Protein AF-A0A958AV19-F1 (afdb_monomer_lite)

Sequence (84 aa):
GGLNILAQLRRSVSARFTPHRMDIATLQAHAQWGQPLTANDTRNLSRLRQHAHLADMTELIDWILLEEIKLEQEAIVIGDRDEG

Foldseek 3Di:
DVLVVQLCCCVPPNLPDDDDLLDPVSCVLLVVVWDADDPVNLVVLVVSLPRPSCVVCNVSSVVCNVSRTDDDPVSSVVSVVVVD

Secondary structure (DSSP, 8-state):
-HHHHHHHHHHHT-TT---SS-SHHHHHHTGGG-EEPPHHHHHHHHHHHT-GGGGGGHHHHHHHHHHTEE--HHHHHHHHHHT-

Radius of gyration: 13.1 Å; chains: 1; bounding box: 24×21×37 Å

pLDDT: mean 91.74, std 10.75, range [50.09, 98.12]

Structure (mmCIF, N/CA/C/O backbone):
data_AF-A0A958AV19-F1
#
_entry.id   AF-A0A958AV19-F1
#
loop_
_atom_site.group_PDB
_atom_site.id
_atom_site.type_symbol
_atom_site.label_atom_id
_atom_site.label_alt_id
_atom_site.label_comp_id
_atom_site.label_asym_id
_atom_site.label_entity_id
_atom_site.label_seq_id
_atom_site.pdbx_PDB_ins_code
_atom_site.Cartn_x
_atom_site.Cartn_y
_atom_site.Cartn_z
_atom_site.occupancy
_atom_site.B_iso_or_equiv
_atom_site.auth_seq_id
_atom_site.auth_comp_id
_atom_site.auth_asym_id
_atom_site.auth_atom_id
_atom_site.pdbx_PDB_model_num
ATOM 1 N N . GLY A 1 1 ? 1.933 7.610 2.151 1.00 88.06 1 GLY A N 1
ATOM 2 C CA . GLY A 1 1 ? 3.099 8.096 1.375 1.00 88.06 1 GLY A CA 1
ATOM 3 C C . GLY A 1 1 ? 3.799 6.997 0.586 1.00 88.06 1 GLY A C 1
ATOM 4 O O . GLY A 1 1 ? 3.848 7.083 -0.637 1.00 88.06 1 GLY A O 1
ATOM 5 N N . GLY A 1 2 ? 4.306 5.961 1.267 1.00 94.44 2 GLY A N 1
ATOM 6 C CA . GLY A 1 2 ? 5.199 4.941 0.690 1.00 94.44 2 GLY A CA 1
ATOM 7 C C . GLY A 1 2 ? 4.731 4.266 -0.607 1.00 94.44 2 GLY A C 1
ATOM 8 O O . GLY A 1 2 ? 5.520 4.150 -1.537 1.00 94.44 2 GLY A O 1
ATOM 9 N N . LEU A 1 3 ? 3.448 3.909 -0.735 1.00 96.44 3 LEU A N 1
ATOM 10 C CA . LEU A 1 3 ? 2.923 3.282 -1.960 1.00 96.44 3 LEU A CA 1
ATOM 11 C C . LEU A 1 3 ? 3.043 4.173 -3.214 1.00 96.44 3 LEU A C 1
ATOM 13 O O . LEU A 1 3 ? 3.329 3.668 -4.296 1.00 96.44 3 LEU A O 1
ATOM 17 N N . ASN A 1 4 ? 2.881 5.498 -3.086 1.00 96.88 4 ASN A N 1
ATOM 18 C CA . ASN A 1 4 ? 3.099 6.416 -4.216 1.00 96.88 4 ASN A CA 1
ATOM 19 C C . ASN A 1 4 ? 4.576 6.425 -4.642 1.00 96.88 4 ASN A C 1
ATOM 21 O O . ASN A 1 4 ? 4.870 6.424 -5.836 1.00 96.88 4 ASN A O 1
ATOM 25 N N . ILE A 1 5 ? 5.496 6.391 -3.672 1.00 96.69 5 ILE A N 1
ATOM 26 C CA . ILE A 1 5 ? 6.941 6.332 -3.929 1.00 96.69 5 ILE A CA 1
ATOM 27 C C . ILE A 1 5 ? 7.295 5.015 -4.626 1.00 96.69 5 ILE A C 1
ATOM 29 O O . ILE A 1 5 ? 7.977 5.032 -5.647 1.00 96.69 5 ILE A O 1
ATOM 33 N N . LEU A 1 6 ? 6.776 3.883 -4.140 1.00 97.44 6 LEU A N 1
ATOM 34 C CA . LEU A 1 6 ? 6.980 2.576 -4.766 1.00 97.44 6 LEU A CA 1
ATOM 35 C C . LEU A 1 6 ? 6.481 2.561 -6.216 1.00 97.44 6 LEU A C 1
ATOM 37 O O . LEU A 1 6 ? 7.207 2.132 -7.112 1.00 97.44 6 LEU A O 1
ATOM 41 N N . ALA A 1 7 ? 5.274 3.080 -6.465 1.00 97.75 7 ALA A N 1
ATOM 42 C CA . ALA A 1 7 ? 4.717 3.181 -7.811 1.00 97.75 7 ALA A CA 1
ATOM 43 C C . ALA A 1 7 ? 5.607 4.023 -8.738 1.00 97.75 7 ALA A C 1
ATOM 45 O O . ALA A 1 7 ? 5.853 3.635 -9.882 1.00 97.75 7 ALA A O 1
ATOM 46 N N . GLN A 1 8 ? 6.116 5.155 -8.244 1.00 97.81 8 GLN A N 1
ATOM 47 C CA . GLN A 1 8 ? 7.012 6.028 -8.997 1.00 97.81 8 GLN A CA 1
ATOM 48 C C . GLN A 1 8 ? 8.361 5.356 -9.288 1.00 97.81 8 GLN A C 1
ATOM 50 O O . GLN A 1 8 ? 8.818 5.400 -10.427 1.00 97.81 8 GLN A O 1
ATOM 55 N N . LEU A 1 9 ? 8.979 4.695 -8.305 1.00 98.00 9 LEU A N 1
ATOM 56 C CA . LEU A 1 9 ? 10.236 3.959 -8.485 1.00 98.00 9 LEU A CA 1
ATOM 57 C C . LEU A 1 9 ? 10.081 2.824 -9.499 1.00 98.00 9 LEU A C 1
ATOM 59 O O . LEU A 1 9 ? 10.916 2.662 -10.391 1.00 98.00 9 LEU A O 1
ATOM 63 N N . ARG A 1 10 ? 8.979 2.075 -9.419 1.00 98.12 10 ARG A N 1
ATOM 64 C CA . ARG A 1 10 ? 8.689 0.989 -10.359 1.00 98.12 10 ARG A CA 1
ATOM 65 C C . ARG A 1 10 ? 8.452 1.473 -11.780 1.00 98.12 10 ARG A C 1
ATOM 67 O O . ARG A 1 10 ? 8.861 0.802 -12.723 1.00 98.12 10 ARG A O 1
ATOM 74 N N . ARG A 1 11 ? 7.821 2.637 -11.930 1.00 97.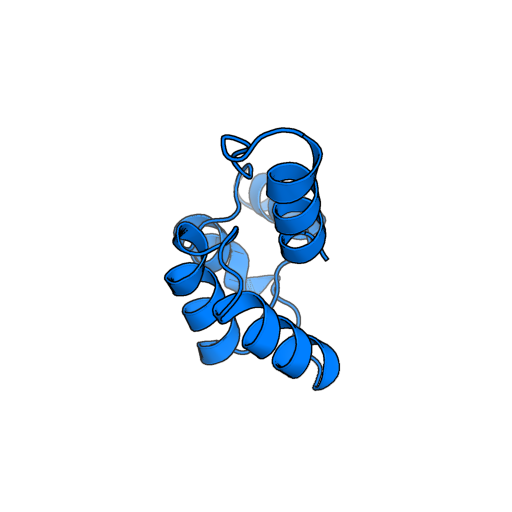62 11 ARG A N 1
ATOM 75 C CA . ARG A 1 11 ? 7.570 3.259 -13.231 1.00 97.62 11 ARG A CA 1
ATOM 76 C C . ARG A 1 11 ? 8.831 3.863 -13.849 1.00 97.62 11 ARG A C 1
ATOM 78 O O . ARG A 1 11 ? 9.040 3.707 -15.046 1.00 97.62 11 ARG A O 1
ATOM 85 N N . SER A 1 12 ? 9.627 4.581 -13.061 1.00 97.94 12 SER A N 1
ATOM 86 C CA . SER A 1 12 ? 10.704 5.435 -13.582 1.00 97.94 12 SER A CA 1
ATOM 87 C C . SER A 1 12 ? 12.097 4.815 -13.505 1.00 97.94 12 SER A C 1
ATOM 89 O O . SER A 1 12 ? 12.995 5.293 -14.189 1.00 97.94 12 SER A O 1
ATOM 91 N N . VAL A 1 13 ? 12.298 3.792 -12.668 1.00 97.12 13 VAL A N 1
ATOM 92 C CA . VAL A 1 13 ? 13.621 3.195 -12.427 1.00 97.12 13 VAL A CA 1
ATOM 93 C C . VAL A 1 13 ? 13.625 1.713 -12.780 1.00 97.12 13 VAL A C 1
ATOM 95 O O . VAL A 1 13 ? 14.368 1.290 -13.660 1.00 97.12 13 VAL A O 1
ATOM 98 N N . SER A 1 14 ? 12.807 0.904 -12.101 1.00 97.06 14 SER A N 1
ATOM 99 C CA . SER A 1 14 ? 12.722 -0.536 -12.367 1.00 97.06 14 SER A CA 1
ATOM 100 C C . SER A 1 14 ? 11.477 -1.146 -11.746 1.00 97.06 14 SER A C 1
ATOM 102 O O . SER A 1 14 ? 11.294 -1.078 -10.530 1.00 97.06 14 SER A O 1
ATOM 104 N N . ALA A 1 15 ? 10.685 -1.858 -12.551 1.00 94.62 15 ALA A N 1
ATOM 105 C CA . ALA A 1 15 ? 9.505 -2.589 -12.087 1.00 94.62 15 ALA A CA 1
ATOM 106 C C . ALA A 1 15 ? 9.812 -3.643 -11.003 1.00 94.62 15 ALA A C 1
ATOM 108 O O . ALA A 1 15 ? 8.901 -4.093 -10.318 1.00 94.62 15 ALA A O 1
ATOM 109 N N . ARG A 1 16 ? 11.088 -4.015 -10.824 1.00 95.38 16 ARG A N 1
ATOM 110 C CA . ARG A 1 16 ? 11.548 -4.990 -9.824 1.00 95.38 16 ARG A CA 1
ATOM 111 C C . ARG A 1 16 ? 11.814 -4.393 -8.441 1.00 95.38 16 ARG A C 1
ATOM 113 O O . ARG A 1 16 ? 12.252 -5.125 -7.563 1.00 95.38 16 ARG A O 1
ATOM 120 N N . PHE A 1 17 ? 11.597 -3.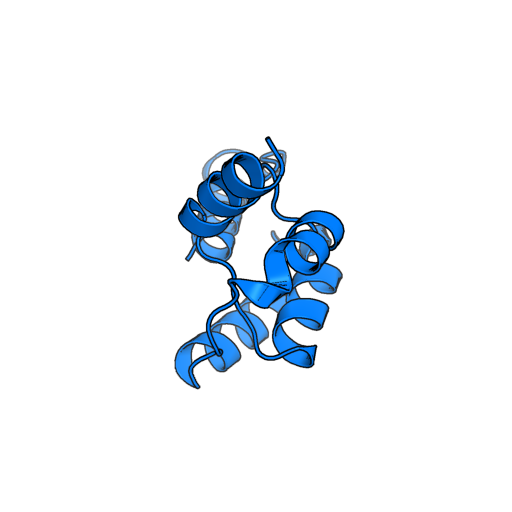093 -8.231 1.00 96.50 17 PHE A N 1
ATOM 121 C CA . PHE A 1 17 ? 11.714 -2.509 -6.894 1.00 96.50 17 PHE A CA 1
ATOM 122 C C . PHE A 1 17 ? 10.761 -3.209 -5.918 1.00 96.50 17 PHE A C 1
ATOM 124 O O . PHE A 1 17 ? 9.555 -3.280 -6.163 1.00 96.50 17 PHE A O 1
ATOM 131 N N . THR A 1 18 ? 11.300 -3.705 -4.809 1.00 94.31 18 THR A N 1
ATOM 132 C CA . THR A 1 18 ? 10.539 -4.368 -3.746 1.00 94.31 18 THR A CA 1
ATOM 133 C C . THR A 1 18 ? 10.511 -3.479 -2.509 1.00 94.31 18 THR A C 1
ATOM 135 O O . THR A 1 18 ? 11.573 -3.004 -2.092 1.00 94.31 18 THR A O 1
ATOM 138 N N . PRO A 1 19 ? 9.340 -3.229 -1.905 1.00 93.19 19 PRO A N 1
ATOM 139 C CA . PRO A 1 19 ? 9.296 -2.523 -0.638 1.00 93.19 19 PRO A CA 1
ATOM 140 C C . PRO A 1 19 ? 9.852 -3.411 0.487 1.00 93.19 19 PRO A C 1
ATOM 142 O O . PRO A 1 19 ? 9.806 -4.637 0.408 1.00 93.19 19 PRO A O 1
ATOM 145 N N . HIS A 1 20 ? 10.382 -2.791 1.539 1.00 90.44 20 HIS A N 1
ATOM 146 C CA . HIS A 1 20 ? 10.855 -3.485 2.736 1.00 90.44 20 HIS A CA 1
ATOM 147 C C . HIS A 1 20 ? 9.830 -3.320 3.863 1.00 90.44 20 HIS A C 1
ATOM 149 O O . HIS A 1 20 ? 9.435 -2.185 4.133 1.00 90.44 20 HIS A O 1
ATOM 155 N N . ARG A 1 21 ? 9.410 -4.427 4.498 1.00 89.94 21 ARG A N 1
ATOM 156 C CA . ARG A 1 21 ? 8.416 -4.456 5.596 1.00 89.94 21 ARG A CA 1
ATOM 157 C C . ARG A 1 21 ? 7.113 -3.704 5.268 1.00 89.94 21 ARG A C 1
ATOM 159 O O . ARG A 1 21 ? 6.562 -2.975 6.086 1.00 89.94 21 ARG A O 1
ATOM 166 N N . MET A 1 22 ? 6.651 -3.826 4.024 1.00 92.69 22 MET A N 1
ATOM 167 C CA . MET A 1 22 ? 5.350 -3.324 3.572 1.00 92.69 22 MET A CA 1
ATOM 168 C C . MET A 1 22 ? 4.525 -4.529 3.140 1.00 92.69 22 MET A C 1
ATOM 170 O O . MET A 1 22 ? 4.348 -4.788 1.953 1.00 92.69 22 MET A O 1
ATOM 174 N N . ASP A 1 23 ? 4.090 -5.292 4.131 1.00 94.25 23 ASP A N 1
ATOM 175 C CA . ASP A 1 23 ? 3.333 -6.530 3.995 1.00 94.25 23 ASP A CA 1
ATOM 176 C C . ASP A 1 23 ? 2.295 -6.620 5.123 1.00 94.25 23 ASP A C 1
ATOM 178 O O . ASP A 1 23 ? 2.364 -5.893 6.117 1.00 94.25 23 ASP A O 1
ATOM 182 N N . ILE A 1 24 ? 1.294 -7.481 4.940 1.00 95.44 24 ILE A N 1
ATOM 183 C CA . ILE A 1 24 ? 0.159 -7.599 5.866 1.00 95.44 24 ILE A CA 1
ATOM 184 C C . ILE A 1 24 ? 0.616 -8.091 7.241 1.00 95.44 24 ILE A C 1
ATOM 186 O O . ILE A 1 24 ? 0.125 -7.588 8.245 1.00 95.44 24 ILE A O 1
ATOM 190 N N . ALA A 1 25 ? 1.578 -9.0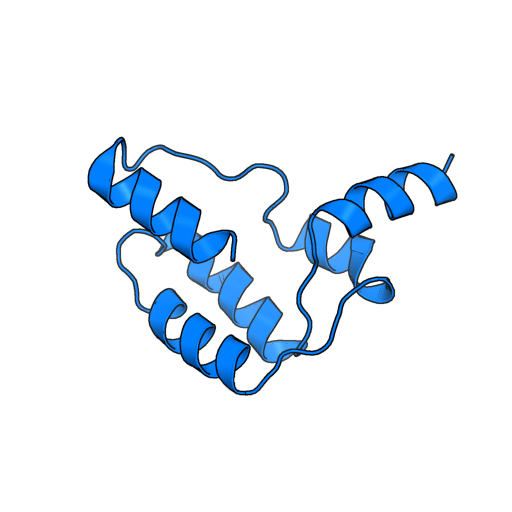17 7.299 1.00 94.75 25 ALA A N 1
ATOM 191 C CA . ALA A 1 25 ? 2.085 -9.540 8.566 1.00 94.75 25 ALA A CA 1
ATOM 192 C C . ALA A 1 25 ? 2.687 -8.422 9.430 1.00 94.75 25 ALA A C 1
ATOM 194 O O . ALA A 1 25 ? 2.375 -8.319 10.615 1.00 94.75 25 ALA A O 1
ATOM 195 N N . THR A 1 26 ? 3.470 -7.529 8.819 1.00 93.19 26 THR A N 1
ATOM 196 C CA . THR A 1 26 ? 3.989 -6.330 9.487 1.00 93.19 26 THR A CA 1
ATOM 197 C C . THR A 1 26 ? 2.853 -5.421 9.959 1.00 93.19 26 THR A C 1
ATOM 199 O O . THR A 1 26 ? 2.853 -4.972 11.102 1.00 93.19 26 THR A O 1
ATOM 202 N N . LEU A 1 27 ? 1.855 -5.149 9.111 1.00 92.25 27 LEU A N 1
ATOM 203 C CA . LEU A 1 27 ? 0.734 -4.289 9.503 1.00 92.25 27 LEU A CA 1
ATOM 204 C C . LEU A 1 27 ? -0.067 -4.866 10.674 1.00 92.25 27 LEU A C 1
ATOM 206 O O . LEU A 1 27 ? -0.439 -4.120 11.573 1.00 92.25 27 LEU A O 1
ATOM 210 N N . GLN A 1 28 ? -0.295 -6.178 10.688 1.00 93.38 28 GLN A N 1
ATOM 211 C CA . GLN A 1 28 ? -1.002 -6.870 11.763 1.00 93.38 28 GLN A CA 1
ATOM 212 C C . GLN A 1 28 ? -0.219 -6.834 13.076 1.00 93.38 28 GLN A C 1
ATOM 214 O O . GLN A 1 28 ? -0.787 -6.475 14.105 1.00 93.38 28 GLN A O 1
ATOM 219 N N . ALA A 1 29 ? 1.079 -7.150 13.039 1.00 93.38 29 ALA A N 1
ATOM 220 C CA . ALA A 1 29 ? 1.941 -7.133 14.222 1.00 93.38 29 ALA A CA 1
ATOM 221 C C . ALA A 1 29 ? 1.992 -5.746 14.881 1.00 93.38 29 ALA A C 1
ATOM 223 O O . ALA A 1 29 ? 2.060 -5.631 16.101 1.00 93.38 29 ALA A O 1
ATOM 224 N N . HIS A 1 30 ? 1.893 -4.686 14.074 1.00 92.38 30 HIS A N 1
ATOM 225 C CA . HIS A 1 30 ? 1.996 -3.309 14.542 1.00 92.38 30 HIS A CA 1
ATOM 226 C C . HIS A 1 30 ? 0.673 -2.526 14.528 1.00 92.38 30 HIS A C 1
ATOM 228 O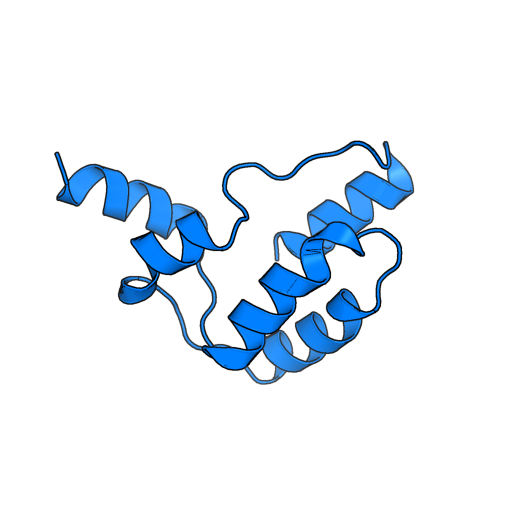 O . HIS A 1 30 ? 0.682 -1.305 14.702 1.00 92.38 30 HIS A O 1
ATOM 234 N N . ALA A 1 31 ? -0.471 -3.199 14.367 1.00 89.62 31 ALA A N 1
ATOM 235 C CA . ALA A 1 31 ? -1.776 -2.551 14.209 1.00 89.62 31 ALA A CA 1
ATOM 236 C C . ALA A 1 31 ? -2.132 -1.624 15.384 1.00 89.62 31 ALA A C 1
ATOM 238 O O . ALA A 1 31 ? -2.742 -0.576 15.181 1.00 89.62 31 ALA A O 1
ATOM 239 N N . GLN A 1 32 ? -1.683 -1.960 16.599 1.00 90.56 32 GLN A N 1
ATOM 240 C CA . GLN A 1 32 ? -1.903 -1.151 17.804 1.00 90.56 32 GLN A CA 1
ATOM 241 C C . GLN A 1 32 ? -1.279 0.254 17.745 1.00 90.56 32 GLN A C 1
ATOM 243 O O . GLN A 1 32 ? -1.749 1.161 18.426 1.00 90.56 32 GLN A O 1
ATOM 248 N N . TRP A 1 33 ? -0.246 0.452 16.921 1.00 91.94 33 TRP A N 1
ATOM 249 C CA . TRP A 1 33 ? 0.387 1.757 16.690 1.00 91.94 33 TRP A CA 1
ATOM 250 C C . TRP A 1 33 ? -0.121 2.438 15.407 1.00 91.94 33 TRP A C 1
ATOM 252 O O . TRP A 1 33 ? 0.368 3.506 15.021 1.00 91.94 33 TRP A O 1
ATOM 262 N N . GLY A 1 34 ? -1.096 1.823 14.734 1.00 92.06 34 GLY A N 1
ATOM 263 C CA . GLY A 1 34 ? -1.730 2.349 13.537 1.00 92.06 34 GLY A CA 1
ATOM 264 C C . GLY A 1 34 ? -2.445 3.675 13.793 1.00 92.06 34 GLY A C 1
ATOM 265 O O . GLY A 1 34 ? -2.975 3.941 14.869 1.00 92.06 34 GLY A O 1
ATOM 266 N N . GLN A 1 35 ? -2.459 4.523 12.772 1.00 94.31 35 GLN A N 1
ATOM 267 C CA . GLN A 1 35 ? -3.207 5.773 12.751 1.00 94.31 35 GLN A CA 1
ATOM 268 C C . GLN A 1 35 ? -4.451 5.614 11.872 1.00 94.31 35 GLN A C 1
ATOM 270 O O . GLN A 1 35 ? -4.354 4.973 10.823 1.00 94.31 35 GLN A O 1
ATOM 275 N N . PRO A 1 36 ? -5.593 6.228 12.220 1.00 96.44 36 PRO A N 1
ATOM 276 C CA . PRO A 1 36 ? -6.782 6.188 11.376 1.00 96.44 36 PRO A CA 1
ATOM 277 C C . PRO A 1 36 ? -6.522 6.760 9.979 1.00 96.44 36 PRO A C 1
ATOM 279 O O . PRO A 1 36 ? -5.780 7.739 9.809 1.00 96.44 36 PRO A O 1
ATOM 282 N N . LEU A 1 37 ? -7.169 6.187 8.966 1.00 97.25 37 LEU A N 1
ATOM 283 C CA . LEU A 1 37 ? -7.181 6.777 7.633 1.00 97.25 37 LEU A CA 1
ATOM 284 C C . LEU A 1 37 ? -7.973 8.085 7.622 1.00 97.25 37 LEU A C 1
ATOM 286 O O . LEU A 1 37 ? -9.070 8.200 8.162 1.00 97.25 37 LEU A O 1
ATOM 290 N N . THR A 1 38 ? -7.439 9.081 6.921 1.00 97.31 38 THR A N 1
ATOM 291 C CA . THR A 1 38 ? -8.219 10.262 6.543 1.00 97.31 38 THR A CA 1
ATOM 292 C C . THR A 1 38 ? -9.008 9.993 5.261 1.00 97.31 38 THR A C 1
ATOM 294 O O . THR A 1 38 ? -8.618 9.170 4.434 1.00 97.31 38 THR A O 1
ATOM 297 N N . ALA A 1 39 ? -10.045 10.792 4.987 1.00 97.38 39 ALA A N 1
ATOM 298 C CA . ALA A 1 39 ? -10.764 10.733 3.706 1.00 97.38 39 ALA A CA 1
ATOM 299 C C . ALA A 1 39 ? -9.849 10.945 2.479 1.00 97.38 39 ALA A C 1
ATOM 301 O O . ALA A 1 39 ? -10.152 10.513 1.363 1.00 97.38 39 ALA A O 1
ATOM 302 N N . ASN A 1 40 ? -8.724 11.644 2.654 1.00 97.00 40 ASN A N 1
ATOM 303 C CA . ASN A 1 40 ? -7.724 11.779 1.604 1.00 97.00 40 ASN A CA 1
ATOM 304 C C . ASN A 1 40 ? -6.908 10.493 1.412 1.00 97.00 40 ASN A C 1
ATOM 306 O O . ASN A 1 40 ? -6.654 10.109 0.269 1.00 97.00 40 ASN A O 1
ATOM 310 N N . ASP A 1 41 ? -6.544 9.819 2.504 1.00 97.50 41 ASP A N 1
ATOM 311 C CA . ASP A 1 41 ? -5.844 8.536 2.454 1.00 97.50 41 ASP A CA 1
ATOM 312 C C . ASP A 1 41 ? -6.695 7.489 1.731 1.00 97.50 41 ASP A C 1
ATOM 314 O O . ASP A 1 41 ? -6.221 6.907 0.756 1.00 97.50 41 ASP A O 1
ATOM 318 N N . THR A 1 42 ? -7.970 7.342 2.107 1.00 97.88 42 THR A N 1
ATOM 319 C CA . THR A 1 42 ? -8.917 6.408 1.474 1.00 97.88 42 THR A CA 1
ATOM 320 C C . THR A 1 42 ? -9.028 6.651 -0.031 1.00 97.88 42 THR A C 1
ATOM 322 O O . THR A 1 42 ? -8.845 5.732 -0.827 1.00 97.88 42 THR A O 1
ATOM 325 N N . ARG A 1 43 ? -9.243 7.904 -0.466 1.00 97.69 43 ARG A N 1
ATOM 326 C CA . ARG A 1 43 ? -9.317 8.239 -1.903 1.00 97.69 43 ARG A CA 1
ATOM 327 C C . ARG A 1 43 ? -8.025 7.904 -2.644 1.00 97.69 43 ARG A C 1
ATOM 329 O O . ARG A 1 43 ? -8.066 7.382 -3.759 1.00 97.69 43 ARG A O 1
ATOM 336 N N . ASN A 1 44 ? -6.875 8.211 -2.047 1.00 97.81 44 ASN A N 1
ATOM 337 C CA . ASN A 1 44 ? -5.586 7.921 -2.661 1.00 97.81 44 ASN A CA 1
ATOM 338 C C . ASN A 1 44 ? -5.315 6.409 -2.738 1.00 97.81 44 ASN A C 1
ATOM 340 O O . ASN A 1 44 ? -4.814 5.946 -3.762 1.00 97.81 44 ASN A O 1
ATOM 344 N N . LEU A 1 45 ? -5.671 5.642 -1.707 1.00 98.06 45 LEU A N 1
ATOM 345 C CA . LEU A 1 45 ? -5.552 4.183 -1.682 1.00 98.06 45 LEU A CA 1
ATOM 346 C C . LEU A 1 45 ? -6.448 3.531 -2.736 1.00 98.06 45 LEU A C 1
ATOM 348 O O . LEU A 1 45 ? -5.949 2.728 -3.517 1.00 98.06 45 LEU A O 1
ATOM 352 N N . SER A 1 46 ? -7.707 3.955 -2.870 1.00 97.69 46 SER A N 1
ATOM 353 C CA . SER A 1 46 ? -8.612 3.451 -3.915 1.00 97.69 46 SER A CA 1
ATOM 354 C C . SER A 1 46 ? -8.072 3.681 -5.329 1.00 97.69 46 SER A C 1
ATOM 356 O O . SER A 1 46 ? -8.220 2.821 -6.198 1.00 97.69 46 SER A O 1
ATOM 358 N N . ARG A 1 47 ? -7.395 4.814 -5.568 1.00 98.00 4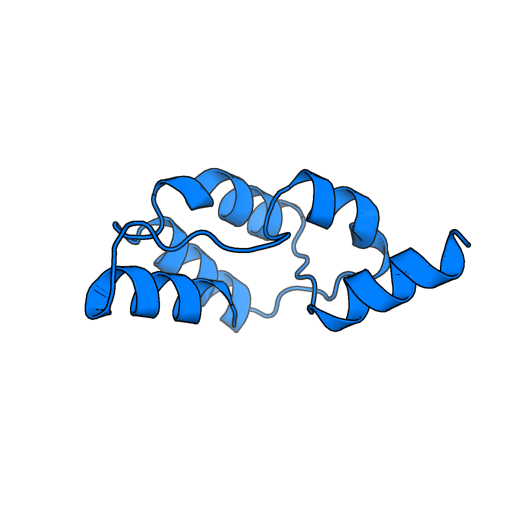7 ARG A N 1
ATOM 359 C CA . ARG A 1 47 ? -6.697 5.078 -6.837 1.00 98.00 47 ARG A CA 1
ATOM 360 C C . ARG A 1 47 ? -5.473 4.174 -7.012 1.00 98.00 47 ARG A C 1
ATOM 362 O O . ARG A 1 47 ? -5.250 3.654 -8.102 1.00 98.00 47 ARG A O 1
ATOM 369 N N . LEU A 1 48 ? -4.667 3.999 -5.964 1.00 98.12 48 LEU A N 1
ATOM 370 C CA . LEU A 1 48 ? -3.454 3.173 -6.003 1.00 98.12 48 LEU A CA 1
ATOM 371 C C . LEU A 1 48 ? -3.756 1.683 -6.163 1.00 98.12 48 LEU A C 1
ATOM 373 O O . LEU A 1 48 ? -3.004 0.995 -6.845 1.00 98.12 48 LEU A O 1
ATOM 377 N N . ARG A 1 49 ? -4.879 1.212 -5.619 1.00 98.00 49 ARG A N 1
ATOM 378 C CA . ARG A 1 49 ? -5.382 -0.158 -5.764 1.00 98.00 49 ARG A CA 1
ATOM 379 C C . ARG A 1 49 ? -5.479 -0.603 -7.226 1.00 98.00 49 ARG A C 1
ATOM 381 O O . ARG A 1 49 ? -5.283 -1.771 -7.531 1.00 98.00 49 ARG A O 1
ATOM 388 N N . GLN A 1 50 ? -5.790 0.333 -8.122 1.00 97.75 50 GLN A N 1
ATOM 389 C CA . GLN A 1 50 ? -5.975 0.094 -9.557 1.00 97.75 50 GLN A CA 1
ATOM 390 C C . GLN A 1 50 ? -4.700 0.372 -10.374 1.00 97.75 50 GLN A C 1
ATOM 392 O O . GLN A 1 50 ? -4.713 0.318 -11.603 1.00 97.75 50 GLN A O 1
ATOM 397 N N . HIS A 1 51 ? -3.594 0.729 -9.720 1.00 97.19 51 HIS A N 1
ATOM 398 C CA . HIS A 1 51 ? -2.385 1.173 -10.395 1.00 97.19 51 HIS A CA 1
ATOM 399 C C . HIS A 1 51 ? -1.546 -0.021 -10.868 1.00 97.19 51 HIS A C 1
ATOM 401 O O . HIS A 1 51 ? -1.064 -0.803 -10.055 1.00 97.19 51 HIS A O 1
ATOM 407 N N . ALA A 1 52 ? -1.282 -0.118 -12.176 1.00 96.69 52 ALA A N 1
ATOM 408 C CA . ALA A 1 52 ? -0.619 -1.280 -12.785 1.00 96.69 52 ALA A CA 1
ATOM 409 C C . ALA A 1 52 ? 0.744 -1.645 -12.156 1.00 96.69 52 ALA A C 1
ATOM 411 O O . ALA A 1 52 ? 1.066 -2.817 -12.005 1.00 96.69 52 ALA A O 1
ATOM 412 N N . HIS A 1 53 ? 1.534 -0.651 -11.733 1.00 97.50 53 HIS A N 1
ATOM 413 C CA . HIS A 1 53 ? 2.829 -0.887 -11.070 1.00 9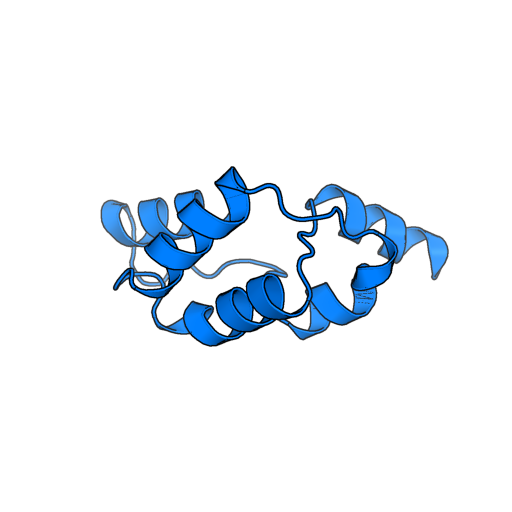7.50 53 HIS A CA 1
ATOM 414 C C . HIS A 1 53 ? 2.729 -1.344 -9.600 1.00 97.50 53 HIS A C 1
ATOM 416 O O . HIS A 1 53 ? 3.756 -1.519 -8.947 1.00 97.50 53 HIS A O 1
ATOM 422 N N . LEU A 1 54 ? 1.517 -1.496 -9.068 1.00 97.94 54 LEU A N 1
ATOM 423 C CA . LEU A 1 54 ? 1.228 -1.939 -7.703 1.00 97.94 54 LEU A CA 1
ATOM 424 C C . LEU A 1 54 ? 0.272 -3.143 -7.677 1.00 97.94 54 LEU A C 1
ATOM 426 O O . LEU A 1 54 ? -0.377 -3.373 -6.663 1.00 97.94 54 LEU A O 1
ATOM 430 N N . ALA A 1 55 ? 0.154 -3.898 -8.773 1.00 96.75 55 ALA A N 1
ATOM 431 C CA . ALA A 1 55 ? -0.781 -5.025 -8.857 1.00 96.75 55 ALA A CA 1
ATOM 432 C C . ALA A 1 55 ? -0.532 -6.112 -7.788 1.00 96.75 55 ALA A C 1
ATOM 434 O O . ALA A 1 55 ? -1.468 -6.737 -7.306 1.00 96.75 55 ALA A O 1
ATOM 435 N N . ASP A 1 56 ? 0.721 -6.307 -7.382 1.00 96.75 56 ASP A N 1
ATOM 436 C CA . ASP A 1 56 ? 1.143 -7.184 -6.282 1.00 96.75 56 ASP A CA 1
ATOM 437 C C . ASP A 1 56 ? 0.815 -6.627 -4.887 1.00 96.75 56 ASP A C 1
ATOM 439 O O . ASP A 1 56 ? 0.829 -7.367 -3.912 1.00 96.75 56 ASP A O 1
ATOM 443 N N . MET A 1 57 ? 0.505 -5.334 -4.780 1.00 97.50 57 MET A N 1
ATOM 444 C CA . MET A 1 57 ? 0.184 -4.670 -3.515 1.00 97.50 57 MET A CA 1
ATOM 445 C C . MET A 1 57 ? -1.322 -4.538 -3.266 1.00 97.50 57 MET A C 1
ATOM 447 O O . MET A 1 57 ? -1.712 -3.975 -2.244 1.00 97.50 57 MET A O 1
ATOM 451 N N . THR A 1 58 ? -2.180 -5.013 -4.176 1.00 97.44 58 THR A N 1
ATOM 452 C CA . THR A 1 58 ? -3.639 -4.853 -4.066 1.00 97.44 58 THR A CA 1
ATOM 453 C C . THR A 1 58 ? -4.189 -5.447 -2.771 1.00 97.44 58 THR A C 1
ATOM 455 O O . THR A 1 58 ? -4.982 -4.786 -2.112 1.00 97.44 58 THR A O 1
ATOM 458 N N . GLU A 1 59 ? -3.728 -6.631 -2.361 1.00 97.50 59 GLU A N 1
ATOM 459 C CA . GLU A 1 59 ? -4.194 -7.286 -1.130 1.00 97.50 59 GLU A CA 1
ATOM 460 C C . GLU A 1 59 ? -3.840 -6.475 0.126 1.00 97.50 59 GLU A C 1
ATOM 462 O O . GLU A 1 59 ? -4.678 -6.272 1.001 1.00 97.50 59 GLU A O 1
ATOM 467 N N . LEU A 1 60 ? -2.625 -5.920 0.181 1.00 97.25 60 LEU A N 1
ATOM 468 C CA . LEU A 1 60 ? -2.215 -5.030 1.267 1.00 97.25 60 LEU A CA 1
ATOM 469 C C . LEU A 1 60 ? -3.040 -3.737 1.290 1.00 97.25 60 LEU A C 1
ATOM 471 O O . LEU A 1 60 ? -3.415 -3.263 2.358 1.00 97.25 60 LEU A O 1
ATOM 475 N N . ILE A 1 61 ? -3.325 -3.154 0.123 1.00 98.06 61 ILE A N 1
ATOM 476 C CA . ILE A 1 61 ? -4.159 -1.947 0.027 1.00 98.06 61 ILE A CA 1
ATOM 477 C C . ILE A 1 61 ? -5.588 -2.242 0.496 1.00 98.06 61 ILE A C 1
ATOM 479 O O . ILE A 1 61 ? -6.171 -1.416 1.196 1.00 98.06 61 ILE A O 1
ATOM 483 N N . ASP A 1 62 ? -6.128 -3.406 0.141 1.00 98.12 62 ASP A N 1
ATOM 484 C CA . ASP A 1 62 ? -7.459 -3.844 0.564 1.00 98.12 62 ASP A CA 1
ATOM 485 C C . ASP A 1 62 ? -7.526 -4.046 2.073 1.00 98.12 62 ASP A C 1
ATOM 487 O O . ASP A 1 62 ? -8.474 -3.584 2.701 1.00 98.12 62 ASP A O 1
ATOM 491 N N . TRP A 1 63 ? -6.489 -4.637 2.667 1.00 97.50 63 TRP A N 1
ATOM 492 C CA . TRP A 1 63 ? -6.388 -4.769 4.117 1.00 97.50 63 TRP A CA 1
ATOM 493 C C . TRP A 1 63 ? -6.367 -3.403 4.819 1.00 97.50 63 TRP A C 1
ATOM 495 O O . TRP A 1 63 ? -7.142 -3.171 5.740 1.00 97.50 63 TRP A O 1
ATOM 505 N N . ILE A 1 64 ? -5.550 -2.458 4.339 1.00 97.12 64 ILE A N 1
ATOM 506 C CA . ILE A 1 64 ? -5.476 -1.091 4.890 1.00 97.12 64 ILE A CA 1
ATOM 507 C C . ILE A 1 64 ? -6.839 -0.386 4.815 1.00 97.12 64 ILE A C 1
ATOM 509 O O . ILE A 1 64 ? -7.230 0.313 5.746 1.00 97.12 64 ILE A O 1
ATOM 513 N N . LEU A 1 65 ? -7.553 -0.540 3.696 1.00 97.88 65 LEU A N 1
ATOM 514 C CA . LEU A 1 65 ? -8.881 0.047 3.506 1.00 97.88 65 LEU A CA 1
ATOM 515 C C . LEU A 1 65 ? -9.945 -0.609 4.392 1.00 97.88 65 LEU A C 1
ATOM 517 O O . LEU A 1 65 ? -10.845 0.092 4.840 1.00 97.88 65 LEU A O 1
ATOM 521 N N . LEU A 1 66 ? -9.853 -1.922 4.618 1.00 97.25 66 LEU A N 1
ATOM 522 C CA . LEU A 1 66 ? -10.781 -2.679 5.456 1.00 97.25 66 LEU A CA 1
ATOM 523 C C . LEU A 1 66 ? -10.626 -2.329 6.938 1.00 97.25 66 LEU A C 1
ATOM 525 O O . LEU A 1 66 ? -11.620 -2.093 7.613 1.00 97.25 66 LEU A O 1
ATOM 529 N N . GLU A 1 67 ? -9.388 -2.295 7.424 1.00 96.38 67 GLU A N 1
ATOM 530 C CA . GLU A 1 67 ? -9.083 -2.012 8.830 1.00 96.38 67 GLU A CA 1
ATOM 531 C C . GLU A 1 67 ? -9.109 -0.511 9.148 1.00 96.38 67 GLU A C 1
ATOM 533 O O . GLU A 1 67 ? -9.053 -0.118 10.307 1.00 96.38 67 GLU A O 1
ATOM 538 N N . GLU A 1 68 ? -9.170 0.343 8.122 1.00 96.94 68 GLU A N 1
ATOM 539 C CA . GLU A 1 68 ? -9.169 1.805 8.235 1.00 96.94 68 GLU A CA 1
ATOM 540 C C . GLU A 1 68 ? -7.972 2.375 9.024 1.00 96.94 68 GLU A C 1
ATOM 542 O O . GLU A 1 68 ? -8.040 3.480 9.576 1.00 96.94 68 GLU A O 1
ATOM 547 N N . ILE A 1 69 ? -6.831 1.675 8.996 1.00 94.75 69 ILE A N 1
ATOM 548 C CA . ILE A 1 69 ? -5.580 2.097 9.640 1.00 94.75 69 ILE A CA 1
ATOM 549 C C . ILE A 1 69 ? -4.406 2.181 8.662 1.00 94.75 69 ILE A C 1
ATOM 551 O O . ILE A 1 69 ? -4.268 1.380 7.741 1.00 94.75 69 ILE A O 1
ATOM 555 N N . LYS A 1 70 ? -3.491 3.122 8.906 1.00 94.06 70 LYS A N 1
ATOM 556 C CA . LYS A 1 70 ? -2.163 3.196 8.278 1.00 94.06 70 LYS A CA 1
ATOM 557 C C . LYS A 1 70 ? -1.061 3.122 9.325 1.00 94.06 70 LYS A C 1
ATOM 559 O O . LYS A 1 70 ? -1.194 3.674 10.413 1.00 94.06 70 LYS A O 1
ATOM 564 N N . LEU A 1 71 ? 0.059 2.515 8.952 1.00 92.69 71 LEU A N 1
ATOM 565 C CA . LEU A 1 71 ? 1.263 2.482 9.773 1.00 92.69 71 LEU A CA 1
ATOM 566 C C . LEU A 1 71 ? 2.309 3.448 9.207 1.00 92.69 71 LEU A C 1
ATOM 568 O O . LEU A 1 71 ? 2.629 3.398 8.017 1.00 92.69 71 LEU A O 1
ATOM 572 N N . GLU A 1 72 ? 2.850 4.313 10.060 1.00 88.00 72 GLU A N 1
ATOM 573 C CA . GLU A 1 72 ? 4.030 5.115 9.729 1.00 88.00 72 GLU A CA 1
ATOM 574 C C . GLU A 1 72 ? 5.298 4.308 10.047 1.00 88.00 72 GLU A C 1
ATOM 576 O O . GLU A 1 72 ? 5.320 3.525 10.994 1.00 88.00 72 GLU A O 1
ATOM 581 N N . GLN A 1 73 ? 6.370 4.479 9.268 1.00 82.69 73 GLN A N 1
ATOM 582 C CA . GLN A 1 73 ? 7.575 3.635 9.386 1.00 82.69 73 GLN A CA 1
ATOM 583 C C . GLN A 1 73 ? 8.220 3.673 10.781 1.00 82.69 73 GLN A C 1
ATOM 585 O O . GLN A 1 73 ? 8.806 2.685 11.217 1.00 82.69 73 GLN A O 1
ATOM 590 N N . GLU A 1 74 ? 8.085 4.791 11.493 1.00 81.62 74 GLU A N 1
ATOM 591 C CA . GLU A 1 74 ? 8.590 4.966 12.858 1.00 81.62 74 GLU A CA 1
ATOM 592 C C . GLU A 1 74 ? 7.916 4.016 13.864 1.00 81.62 74 GLU A C 1
ATOM 594 O O . GLU A 1 74 ? 8.555 3.596 14.826 1.00 81.62 74 GLU A O 1
ATOM 599 N N . ALA A 1 75 ? 6.668 3.602 13.618 1.00 78.19 75 ALA A N 1
ATOM 600 C CA . ALA A 1 75 ? 5.925 2.708 14.505 1.00 78.19 75 ALA A CA 1
ATOM 601 C C . ALA A 1 75 ? 6.490 1.276 14.535 1.00 78.19 75 ALA A C 1
ATOM 603 O O . ALA A 1 75 ? 6.389 0.598 15.554 1.00 78.19 75 ALA A O 1
ATOM 604 N N . ILE A 1 76 ? 7.147 0.838 13.456 1.00 76.00 76 ILE A N 1
ATOM 605 C CA . ILE A 1 76 ? 7.819 -0.471 13.400 1.00 76.00 76 ILE A CA 1
ATOM 606 C C . ILE A 1 76 ? 9.016 -0.486 14.363 1.00 76.00 76 ILE A C 1
ATOM 608 O O . ILE A 1 76 ? 9.231 -1.451 15.085 1.00 76.00 76 ILE A O 1
ATOM 612 N N . VAL A 1 77 ? 9.772 0.616 14.426 1.00 75.44 77 VAL A N 1
ATOM 613 C CA . VAL A 1 77 ? 10.950 0.737 15.304 1.00 75.44 77 VAL A CA 1
ATOM 614 C C . VAL A 1 77 ? 10.556 0.812 16.781 1.00 75.44 77 VAL A C 1
ATOM 616 O O . VAL A 1 77 ? 11.327 0.385 17.635 1.00 75.44 77 VAL A O 1
ATOM 619 N N . ILE A 1 78 ? 9.383 1.373 17.090 1.00 64.19 78 ILE A N 1
ATOM 620 C CA . ILE A 1 78 ? 8.850 1.423 18.458 1.00 64.19 78 ILE A CA 1
ATOM 621 C C . ILE A 1 78 ? 8.412 0.023 18.897 1.00 64.19 78 ILE A C 1
ATOM 623 O O . ILE A 1 78 ? 8.844 -0.427 19.954 1.00 64.19 78 ILE A O 1
ATOM 627 N N . GLY A 1 79 ? 7.651 -0.693 18.062 1.00 61.75 79 GLY A N 1
ATOM 628 C CA . GLY A 1 79 ? 7.233 -2.059 18.382 1.00 61.75 79 GLY A CA 1
ATOM 629 C C . GLY A 1 79 ? 8.402 -3.024 18.581 1.00 61.75 79 GLY A C 1
ATOM 630 O O . GLY A 1 79 ? 8.409 -3.768 19.554 1.00 61.75 79 GLY A O 1
ATOM 631 N N . ASP A 1 80 ? 9.447 -2.920 17.752 1.00 67.81 80 ASP A N 1
ATOM 632 C CA . ASP A 1 80 ? 10.671 -3.727 17.896 1.00 67.81 80 ASP A CA 1
ATOM 633 C C . ASP A 1 80 ? 11.420 -3.466 19.231 1.00 67.81 80 ASP A C 1
ATOM 635 O O . ASP A 1 80 ? 12.263 -4.270 19.624 1.00 67.81 80 ASP A O 1
ATOM 639 N N . ARG A 1 81 ? 11.170 -2.342 19.927 1.00 61.53 81 ARG A N 1
ATOM 640 C CA . ARG A 1 81 ? 11.819 -1.992 21.211 1.00 61.53 81 ARG A CA 1
ATOM 641 C C . ARG A 1 81 ? 11.016 -2.402 22.440 1.00 61.53 81 ARG A C 1
ATOM 643 O O . ARG A 1 81 ? 11.627 -2.638 23.476 1.00 61.53 81 ARG A O 1
ATOM 650 N N . ASP A 1 82 ? 9.692 -2.459 22.334 1.00 57.53 82 ASP A N 1
ATOM 651 C CA . ASP A 1 82 ? 8.812 -2.849 23.443 1.00 57.53 82 ASP A CA 1
ATOM 652 C C . ASP A 1 82 ? 8.757 -4.381 23.632 1.00 57.53 82 ASP A C 1
ATOM 654 O O . ASP A 1 82 ? 8.368 -4.859 24.696 1.00 57.53 82 ASP A O 1
ATOM 658 N N . GLU A 1 83 ? 9.191 -5.155 22.630 1.00 57.91 83 GLU A N 1
ATOM 659 C CA . GLU A 1 83 ? 9.326 -6.621 22.687 1.00 57.91 83 GLU A CA 1
ATOM 660 C C . GLU A 1 83 ? 10.746 -7.109 23.076 1.00 57.91 83 GLU A C 1
ATOM 662 O O . GLU A 1 83 ? 11.031 -8.307 22.986 1.00 57.91 83 GLU A O 1
ATOM 667 N N . GLY A 1 84 ? 11.640 -6.197 23.491 1.00 50.09 84 GLY A N 1
ATOM 668 C CA . GLY A 1 84 ? 13.047 -6.462 23.846 1.00 50.09 84 GLY A CA 1
ATOM 669 C C . GLY A 1 84 ? 13.334 -6.663 25.332 1.00 50.09 84 GLY A C 1
ATOM 670 O O . GLY A 1 84 ? 12.710 -5.974 26.169 1.00 50.09 84 GLY A O 1
#